Protein AF-A0A135L1J4-F1 (afdb_monomer)

Organism: NCBI:txid1413211

InterPro domains:
  IPR002591 Type I phosphodiesterase/nucleotide pyrophosphatase/phosphate transferase [PF01663] (5-89)
  IPR017850 Alkaline-phosphatase-like, core domain superfamily [G3DSA:3.40.720.10] (1-108)
  IPR017850 Alkaline-phosphatase-like, core domain superfamily [SSF53649] (2-87)

Mean predicted aligned error: 4.86 Å

Foldseek 3Di:
DDDDDDDDDPPDAPVNVVVCVVVVNCVPVVVCVVVHPDDNPDDAAPPPAPLQRVLCVVQVDGCVFQQRRHQWDADVVVRGIAHCPPDPVVCVVVDVVRNPCSNPPCSPPPRTDPDGDHPDDD

Nearest PDB structures (foldseek):
  5m7m-assembly1_A  TM=7.659E-01  e=2.575E-01  Homo sapiens
  7g6l-assembly1_A  TM=7.698E-01  e=3.140E-01  Rattus norvegicus
  5lqq-assembly1_A  TM=7.763E-01  e=3.829E-01  Rattus norvegicus
  5inh-assembly1_A  TM=7.604E-01  e=4.370E-01  Mus musculus
  7g3h-assembly1_A  TM=7.535E-01  e=4.669E-01  Rattus norvegicus

Solvent-accessible surface area (backbone atoms only — not comparable to full-atom values): 7612 Å² total; per-residue (Å²): 136,85,90,83,85,88,85,87,68,84,90,68,49,62,69,62,54,54,51,38,44,75,69,66,75,40,64,69,61,44,50,50,50,75,76,56,83,77,72,78,89,68,80,79,54,77,56,89,31,69,52,18,36,52,49,22,71,76,66,71,44,54,36,93,53,31,56,35,72,36,46,62,46,76,39,78,90,80,70,40,77,47,36,53,68,58,56,73,70,55,28,63,74,68,31,59,72,54,20,50,41,35,53,78,43,37,36,71,73,67,49,34,46,89,77,48,86,63,87,81,78,126

Radius of gyration: 17.84 Å; Cα contacts (8 Å, |Δi|>4): 121; chains: 1; bounding box: 41×40×43 Å

Sequence (122 aa):
MKKIIMILIDALMPEALENAIKTQKIPALKFLMEHGTYISECVTAFPTMTASVDSTLMTGVYPDQHKVPGLIWYHPEEKRIVNYVNGARTVLKYGLIKTAKDVLVHLNESHLNKKPRQFMKN

pLDDT: mean 92.02, std 9.76, range [37.94, 97.62]

Secondary structure (DSSP, 8-state):
---------TT--HHHHHHHHHTT--HHHHHHHHSS---TTPPPPSS--HHHHHHHHHHSS-HHHH----SEEEETTTTEEEESS--HHHHHHH-HHHHHHIIIIIIIIIIS-SS---S---

Structure (mmCIF, N/CA/C/O backbone):
data_AF-A0A135L1J4-F1
#
_entry.id   AF-A0A135L1J4-F1
#
loop_
_atom_site.group_PDB
_atom_site.id
_atom_site.type_symbol
_atom_site.label_atom_id
_atom_site.label_alt_id
_atom_site.label_comp_id
_atom_site.label_asym_id
_atom_site.label_entity_id
_atom_site.label_seq_id
_atom_site.pdbx_PDB_ins_code
_atom_site.Cartn_x
_atom_site.Cartn_y
_atom_site.Cartn_z
_atom_site.occupancy
_atom_site.B_iso_or_equiv
_atom_site.auth_seq_id
_atom_site.auth_comp_id
_atom_site.auth_asym_id
_atom_site.auth_atom_id
_atom_site.pdbx_PDB_model_num
ATOM 1 N N . MET A 1 1 ? -29.293 -6.516 -2.521 1.00 85.88 1 MET A N 1
ATOM 2 C CA . MET A 1 1 ? -27.842 -6.396 -2.244 1.00 85.88 1 MET A CA 1
ATOM 3 C C . MET A 1 1 ? -27.602 -5.131 -1.431 1.00 85.88 1 MET A C 1
ATOM 5 O O . MET A 1 1 ? -28.241 -4.128 -1.729 1.00 85.88 1 MET A O 1
ATOM 9 N N . LYS A 1 2 ? -26.753 -5.168 -0.397 1.00 94.69 2 LYS A N 1
ATOM 10 C CA . LYS A 1 2 ? -26.375 -3.964 0.367 1.00 94.69 2 LYS A CA 1
ATOM 11 C C . LYS A 1 2 ? -25.227 -3.247 -0.354 1.00 94.69 2 LYS A C 1
ATOM 13 O O . LYS A 1 2 ? -24.382 -3.910 -0.947 1.00 94.69 2 LYS A O 1
ATOM 18 N N . LYS A 1 3 ? -25.212 -1.914 -0.323 1.00 95.75 3 LYS A N 1
ATOM 19 C CA . LYS A 1 3 ? -24.090 -1.114 -0.840 1.00 95.75 3 LYS A CA 1
ATOM 20 C C . LYS A 1 3 ? -22.944 -1.151 0.174 1.00 95.75 3 LYS A C 1
ATOM 22 O O . LYS A 1 3 ? -23.209 -1.100 1.372 1.00 95.75 3 LYS A O 1
ATOM 27 N N . ILE A 1 4 ? -21.706 -1.232 -0.306 1.00 95.06 4 ILE A N 1
ATOM 28 C CA . ILE A 1 4 ? -20.492 -1.236 0.521 1.00 95.06 4 ILE A CA 1
ATOM 29 C C . ILE A 1 4 ? -19.671 0.000 0.159 1.00 95.06 4 ILE A C 1
ATOM 31 O O . ILE A 1 4 ? -19.534 0.322 -1.020 1.00 95.06 4 ILE A O 1
ATOM 35 N N . ILE A 1 5 ? -19.146 0.687 1.173 1.00 94.38 5 ILE A N 1
ATOM 36 C CA . ILE A 1 5 ? -18.223 1.813 1.022 1.00 94.38 5 ILE A CA 1
ATOM 37 C C . ILE A 1 5 ? -16.937 1.432 1.754 1.00 94.38 5 ILE A C 1
ATOM 39 O O . ILE A 1 5 ? -16.987 1.092 2.934 1.00 94.38 5 ILE A O 1
ATOM 43 N N . MET A 1 6 ? -15.806 1.489 1.054 1.00 93.06 6 MET A N 1
ATOM 44 C CA . MET A 1 6 ? -14.474 1.333 1.636 1.00 93.06 6 MET A CA 1
ATOM 45 C C . MET A 1 6 ? -13.808 2.706 1.691 1.00 93.06 6 MET A C 1
ATOM 47 O O . MET A 1 6 ? -13.740 3.396 0.675 1.00 93.06 6 MET A O 1
ATOM 51 N N . ILE A 1 7 ? -13.339 3.100 2.874 1.00 93.56 7 ILE A N 1
ATOM 52 C CA . ILE A 1 7 ? -12.607 4.350 3.087 1.00 93.56 7 ILE A CA 1
ATOM 53 C C . ILE A 1 7 ? -11.189 3.976 3.504 1.00 93.56 7 ILE A C 1
ATOM 55 O O . ILE A 1 7 ? -10.999 3.363 4.551 1.00 93.56 7 ILE A O 1
ATOM 59 N N . LEU A 1 8 ? -10.212 4.352 2.683 1.00 92.06 8 LEU A N 1
ATOM 60 C CA . LEU A 1 8 ? -8.794 4.230 2.997 1.00 92.06 8 LEU A CA 1
ATOM 61 C C . LEU A 1 8 ? -8.266 5.607 3.408 1.00 92.06 8 LEU A C 1
ATOM 63 O O . LEU A 1 8 ? -8.407 6.569 2.655 1.00 92.06 8 LEU A O 1
ATOM 67 N N . ILE A 1 9 ? -7.685 5.701 4.604 1.00 93.44 9 ILE A N 1
ATOM 68 C CA . ILE A 1 9 ? -7.070 6.931 5.114 1.00 93.44 9 ILE A CA 1
ATOM 69 C C . ILE A 1 9 ? -5.559 6.711 5.124 1.00 93.44 9 ILE A C 1
ATOM 71 O O . ILE A 1 9 ? -5.056 5.910 5.910 1.00 93.44 9 ILE A O 1
ATOM 75 N N . ASP A 1 10 ? -4.857 7.396 4.223 1.00 92.56 10 ASP A N 1
ATOM 76 C CA . ASP A 1 10 ? -3.414 7.225 4.052 1.00 92.56 10 ASP A CA 1
ATOM 77 C C . ASP A 1 10 ? -2.647 7.632 5.320 1.00 92.56 10 ASP A C 1
ATOM 79 O O . ASP A 1 10 ? -2.967 8.633 5.966 1.00 92.56 10 ASP A O 1
ATOM 83 N N . ALA A 1 11 ? -1.644 6.827 5.672 1.00 91.25 11 ALA A N 1
ATOM 84 C CA . ALA A 1 11 ? -0.771 6.998 6.834 1.00 91.25 11 ALA A CA 1
ATOM 85 C C . ALA A 1 11 ? -1.480 7.200 8.198 1.00 91.25 11 ALA A C 1
ATOM 87 O O . ALA A 1 11 ? -0.890 7.769 9.122 1.00 91.25 11 ALA A O 1
ATOM 88 N N . LEU A 1 12 ? -2.727 6.736 8.363 1.00 93.56 12 LEU A N 1
ATOM 89 C CA . LEU A 1 12 ? -3.438 6.842 9.640 1.00 93.56 12 LEU A CA 1
ATOM 90 C C . LEU A 1 12 ? -2.965 5.777 10.637 1.00 93.56 12 LEU A C 1
ATOM 92 O O . LEU A 1 12 ? -3.352 4.614 10.557 1.00 93.56 12 LEU A O 1
ATOM 96 N N . MET A 1 13 ? -2.174 6.207 11.616 1.00 94.75 13 MET A N 1
ATOM 97 C CA . MET A 1 13 ? -1.742 5.368 12.734 1.00 94.75 13 MET A CA 1
ATOM 98 C C . MET A 1 13 ? -2.826 5.266 13.827 1.00 94.75 13 MET A C 1
ATOM 100 O O . MET A 1 13 ? -3.494 6.276 14.099 1.00 94.75 13 MET A O 1
ATOM 104 N N . PRO A 1 14 ? -2.981 4.104 14.496 1.00 95.62 14 PRO A N 1
ATOM 105 C CA . PRO A 1 14 ? -3.931 3.917 15.599 1.00 95.62 14 PRO A CA 1
ATOM 106 C C . PRO A 1 14 ? -3.838 5.000 16.682 1.00 95.62 14 PRO A C 1
ATOM 108 O O . PRO A 1 14 ? -4.848 5.575 17.088 1.00 95.62 14 PRO A O 1
ATOM 111 N N . GLU A 1 15 ? -2.625 5.382 17.084 1.00 96.00 15 GLU A N 1
ATOM 112 C CA . GLU A 1 15 ? -2.400 6.370 18.143 1.00 96.00 15 GLU A CA 1
ATOM 113 C C . GLU A 1 15 ? -2.909 7.762 17.743 1.00 96.00 15 GLU A C 1
ATOM 115 O O . GLU A 1 15 ? -3.446 8.506 18.569 1.00 96.00 15 GLU A O 1
ATOM 120 N N . ALA A 1 16 ? -2.765 8.128 16.466 1.00 95.38 16 ALA A N 1
A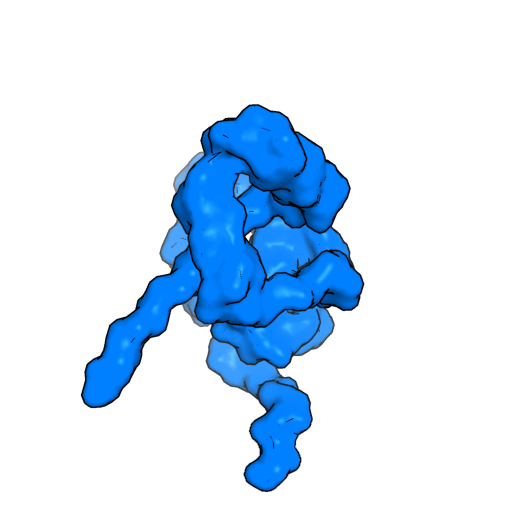TOM 121 C CA . ALA A 1 16 ? -3.264 9.396 15.945 1.00 95.38 16 ALA A CA 1
ATOM 122 C C . ALA A 1 16 ? -4.801 9.426 15.944 1.00 95.38 16 ALA A C 1
ATOM 124 O O . ALA A 1 16 ? -5.399 10.422 16.367 1.00 95.38 16 ALA A O 1
ATOM 125 N N . LEU A 1 17 ? -5.431 8.323 15.525 1.00 95.81 17 LEU A N 1
ATOM 126 C CA . LEU A 1 17 ? -6.884 8.156 15.545 1.00 95.81 17 LEU A CA 1
ATOM 127 C C . LEU A 1 17 ? -7.431 8.262 16.975 1.00 95.81 17 LEU A C 1
ATOM 129 O O . LEU A 1 17 ? -8.316 9.076 17.248 1.00 95.81 17 LEU A O 1
ATOM 133 N N . GLU A 1 18 ? -6.871 7.498 17.909 1.00 95.62 18 GLU A N 1
ATOM 134 C CA . GLU A 1 18 ? -7.339 7.444 19.296 1.00 95.62 18 GLU A CA 1
ATOM 135 C C . GLU A 1 18 ? -7.185 8.785 20.021 1.00 95.62 18 GLU A C 1
ATOM 137 O O . GLU A 1 18 ? -8.092 9.222 20.737 1.00 95.62 18 GLU A O 1
ATOM 142 N N . ASN A 1 19 ? -6.077 9.495 19.797 1.00 96.50 19 ASN A N 1
ATOM 143 C CA . ASN A 1 19 ? -5.879 10.835 20.350 1.00 96.50 19 ASN A CA 1
ATOM 144 C C . ASN A 1 19 ? -6.884 11.853 19.780 1.00 96.50 19 ASN A C 1
ATOM 146 O O . ASN A 1 19 ? -7.408 12.703 20.512 1.00 96.50 19 ASN A O 1
ATOM 150 N N . ALA A 1 20 ? -7.203 11.763 18.488 1.00 95.94 20 ALA A N 1
ATOM 151 C CA . ALA A 1 20 ? -8.199 12.628 17.859 1.00 95.94 20 ALA A CA 1
ATOM 152 C C . ALA A 1 20 ? -9.629 12.339 18.363 1.00 95.94 20 ALA A C 1
ATOM 154 O O . ALA A 1 20 ? -10.422 13.273 18.530 1.00 95.94 20 ALA A O 1
ATOM 155 N N . ILE A 1 21 ? -9.947 11.080 18.682 1.00 96.06 21 ILE A N 1
ATOM 156 C CA . ILE A 1 21 ? -11.218 10.697 19.318 1.00 96.06 21 ILE A CA 1
ATOM 157 C C . ILE A 1 21 ? -11.304 11.255 20.744 1.00 96.06 21 ILE A C 1
ATOM 159 O O . ILE A 1 21 ? -12.312 11.878 21.090 1.00 96.06 21 ILE A O 1
ATOM 163 N N . LYS A 1 22 ? -10.246 11.098 21.555 1.00 95.44 22 LYS A N 1
ATOM 164 C CA . LYS A 1 22 ? -10.187 11.622 22.937 1.00 95.44 22 LYS A CA 1
ATOM 165 C C . LYS A 1 22 ? -10.381 13.138 22.991 1.00 95.44 22 LYS A C 1
ATOM 167 O O . LYS A 1 22 ? -11.063 13.641 23.876 1.00 95.44 22 LYS A O 1
ATOM 172 N N . THR A 1 23 ? -9.825 13.858 22.017 1.00 96.12 23 THR A N 1
ATOM 173 C CA . THR A 1 23 ? -9.954 15.323 21.901 1.00 96.12 23 THR A CA 1
ATOM 174 C C . THR A 1 23 ? -11.232 15.783 21.189 1.00 96.12 23 THR A C 1
ATOM 176 O O . THR A 1 23 ? -11.371 16.969 20.906 1.00 96.12 23 THR A O 1
ATOM 179 N N . GLN A 1 24 ? -12.170 14.867 20.911 1.00 91.12 24 GLN A N 1
ATOM 180 C CA . GLN A 1 24 ? -13.478 15.134 20.294 1.00 91.12 24 GLN A CA 1
ATOM 181 C C . GLN A 1 24 ? -13.414 15.832 18.919 1.00 91.12 24 GLN A C 1
ATOM 183 O O . GLN A 1 24 ? -14.359 16.506 18.514 1.00 91.12 24 GLN A O 1
ATOM 188 N N . LYS A 1 25 ? -12.325 15.644 18.160 1.00 93.62 25 LYS A N 1
ATOM 189 C CA . LYS A 1 25 ? -12.115 16.317 16.861 1.00 93.62 25 LYS A CA 1
ATOM 190 C C . LYS A 1 25 ? -12.752 15.600 15.668 1.00 93.62 25 LYS A C 1
ATOM 192 O O . LYS A 1 25 ? -12.937 16.210 14.621 1.00 93.62 25 LYS A O 1
ATOM 197 N N . ILE A 1 26 ? -13.067 14.311 15.808 1.00 95.81 26 ILE A N 1
ATOM 198 C CA . ILE A 1 26 ? -13.521 13.437 14.708 1.00 95.81 26 ILE A CA 1
ATOM 199 C C . ILE A 1 26 ? -14.784 12.638 15.081 1.00 95.81 26 ILE A C 1
ATOM 201 O O . ILE A 1 26 ? -14.752 11.408 15.161 1.00 95.81 26 ILE A O 1
ATOM 205 N N . PRO A 1 27 ? -15.926 13.316 15.307 1.00 96.38 27 PRO A N 1
ATOM 206 C CA . PRO A 1 27 ? -17.149 12.681 15.808 1.00 96.38 27 PRO A CA 1
ATOM 207 C C . PRO A 1 27 ? -17.692 11.570 14.895 1.00 96.38 27 PRO A C 1
ATOM 209 O O . PRO A 1 27 ? -18.221 10.581 15.394 1.00 96.38 27 PRO A O 1
ATOM 212 N N . ALA A 1 28 ? -17.517 11.679 13.574 1.00 96.19 28 ALA A N 1
ATOM 213 C CA . ALA A 1 28 ? -17.969 10.655 12.629 1.00 96.19 28 ALA A CA 1
ATOM 214 C C . ALA A 1 28 ? -17.175 9.341 12.748 1.00 96.19 28 ALA A C 1
ATOM 216 O O . ALA A 1 28 ? -17.765 8.264 12.773 1.00 96.19 28 ALA A O 1
ATOM 217 N N . LEU A 1 29 ? -15.844 9.415 12.868 1.00 95.81 29 LEU A N 1
ATOM 218 C CA . LEU A 1 29 ? -15.008 8.224 13.061 1.00 95.81 29 LEU A CA 1
ATOM 219 C C . LEU A 1 29 ? -15.232 7.608 14.444 1.00 95.81 29 LEU A C 1
ATOM 221 O O . LEU A 1 29 ? -15.309 6.388 14.555 1.00 95.81 29 LEU A O 1
ATOM 225 N N . LYS A 1 30 ? -15.426 8.441 15.477 1.00 96.75 30 LYS A N 1
ATOM 226 C CA . LYS A 1 30 ? -15.832 7.975 16.809 1.00 96.75 30 LYS A CA 1
ATOM 227 C C . LYS A 1 30 ? -17.133 7.166 16.744 1.00 96.75 30 LYS A C 1
ATOM 229 O O . LYS A 1 30 ? -17.176 6.058 17.267 1.00 96.75 30 LYS A O 1
ATOM 234 N N . PHE A 1 31 ? -18.154 7.680 16.055 1.00 97.19 31 PHE A N 1
ATOM 235 C CA . PHE A 1 31 ? -19.428 6.980 15.878 1.00 97.19 31 PHE A CA 1
ATOM 236 C C . PHE A 1 31 ? -19.246 5.597 15.232 1.00 97.19 31 PHE A C 1
ATOM 238 O O . PHE A 1 31 ? -19.812 4.622 15.725 1.00 97.19 31 PHE A O 1
ATOM 245 N N . LEU A 1 32 ? -18.433 5.496 14.172 1.00 96.00 32 LEU A N 1
ATOM 246 C CA . LEU A 1 32 ? -18.141 4.218 13.508 1.00 96.00 32 LEU A CA 1
ATOM 247 C C . LEU A 1 32 ? -17.390 3.241 14.422 1.00 96.00 32 LEU A C 1
ATOM 249 O O . LEU A 1 32 ? -17.666 2.045 14.383 1.00 96.00 32 LEU A O 1
ATOM 253 N N . MET A 1 33 ? -16.472 3.745 15.249 1.00 95.06 33 MET A N 1
ATOM 254 C CA . MET A 1 33 ? -15.717 2.938 16.209 1.00 95.06 33 MET A CA 1
ATOM 255 C C . MET A 1 33 ? -16.623 2.364 17.311 1.00 95.06 33 MET A C 1
ATOM 257 O O . MET A 1 33 ? -16.474 1.204 17.678 1.00 95.06 33 MET A O 1
ATOM 261 N N . GLU A 1 34 ? -17.584 3.153 17.805 1.00 95.94 34 GLU A N 1
ATOM 262 C CA . GLU A 1 34 ? -18.520 2.755 18.872 1.00 95.94 34 GLU A CA 1
ATOM 263 C C . GLU A 1 34 ? -19.637 1.812 18.390 1.00 95.94 34 GLU A C 1
ATOM 265 O O . GLU A 1 34 ? -20.134 1.006 19.173 1.00 95.94 34 GLU A O 1
ATOM 270 N N . HIS A 1 35 ? -20.029 1.889 17.113 1.00 97.62 35 HIS A N 1
ATOM 271 C CA . HIS A 1 35 ? -21.128 1.093 16.535 1.00 97.62 35 HIS A CA 1
ATOM 272 C C . HIS A 1 35 ? -20.648 -0.002 15.572 1.00 97.62 35 HIS A C 1
ATOM 274 O O . HIS A 1 35 ? -21.452 -0.608 14.860 1.00 97.62 35 HIS A O 1
ATOM 280 N N . GLY A 1 36 ? -19.339 -0.233 15.515 1.00 96.25 36 GLY A N 1
ATOM 281 C CA . GLY A 1 36 ? -18.702 -1.164 14.595 1.00 96.25 36 GLY A CA 1
ATOM 282 C C . GLY A 1 36 ? -17.662 -2.034 15.287 1.00 96.25 36 GLY A C 1
ATOM 283 O O . GLY A 1 36 ? -17.776 -2.375 16.461 1.00 96.25 36 GLY A O 1
ATOM 284 N N . THR A 1 37 ? -16.639 -2.421 14.532 1.00 96.81 37 THR A N 1
ATOM 285 C CA . THR A 1 37 ? -15.502 -3.185 15.046 1.00 96.81 37 THR A CA 1
ATOM 286 C C . THR A 1 37 ? -14.225 -2.431 14.732 1.00 96.81 37 THR A C 1
ATOM 288 O O . THR A 1 37 ? -13.977 -2.076 13.581 1.00 96.81 37 THR A O 1
ATOM 291 N N . TYR A 1 38 ? -13.421 -2.201 15.764 1.00 95.88 38 TYR A N 1
ATOM 292 C CA . TYR A 1 38 ? -12.114 -1.569 15.661 1.00 95.88 38 TYR A CA 1
ATOM 293 C C . TYR A 1 38 ? -11.020 -2.584 15.983 1.00 95.88 38 TYR A C 1
ATOM 295 O O . TYR A 1 38 ? -11.116 -3.312 16.969 1.00 95.88 38 TYR A O 1
ATOM 303 N N . ILE A 1 39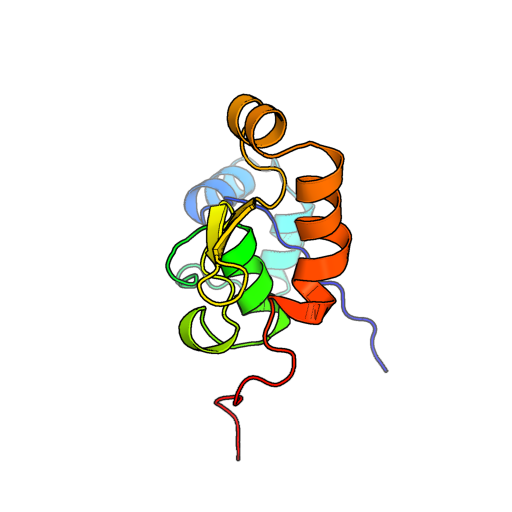 ? -10.000 -2.639 15.128 1.00 96.00 39 ILE A N 1
ATOM 304 C CA . ILE A 1 39 ? -8.861 -3.552 15.240 1.00 96.00 39 ILE A CA 1
ATOM 305 C C . ILE A 1 39 ? -7.596 -2.696 15.133 1.00 96.00 39 ILE A C 1
ATOM 307 O O . ILE A 1 39 ? -7.234 -2.284 14.032 1.00 96.00 39 ILE A O 1
ATOM 311 N N . SER A 1 40 ? -6.946 -2.407 16.264 1.00 95.12 40 SER A N 1
ATOM 312 C CA . SER A 1 40 ? -5.711 -1.605 16.316 1.00 95.12 40 SER A CA 1
ATOM 313 C C . SER A 1 40 ? -4.495 -2.367 15.786 1.00 95.12 40 SER A C 1
ATOM 315 O O . SER A 1 40 ? -3.655 -1.795 15.103 1.00 95.12 40 SER A O 1
ATOM 317 N N . GLU A 1 41 ? -4.446 -3.680 16.023 1.00 94.62 41 GLU A N 1
ATOM 318 C CA . GLU A 1 41 ? -3.318 -4.558 15.679 1.00 94.62 41 GLU A CA 1
ATOM 319 C C . GLU A 1 41 ? -3.359 -5.049 14.217 1.00 94.62 41 GLU A C 1
ATOM 321 O O . GLU A 1 41 ? -2.929 -6.159 13.897 1.00 94.62 41 GLU A O 1
ATOM 326 N N . CYS A 1 42 ? -3.930 -4.252 13.309 1.00 91.88 42 CYS A N 1
ATOM 327 C CA . CYS A 1 42 ? -3.972 -4.591 11.890 1.00 91.88 42 CYS A CA 1
ATOM 328 C C . CYS A 1 42 ? -2.599 -4.354 11.250 1.00 91.88 42 CYS A C 1
ATOM 330 O O . CYS A 1 42 ? -2.087 -3.234 11.237 1.00 91.88 42 CYS A O 1
ATOM 332 N N . VAL A 1 43 ? -2.008 -5.406 10.684 1.00 92.50 43 VAL A N 1
ATOM 333 C CA . VAL A 1 43 ? -0.696 -5.332 10.032 1.00 92.50 43 VAL A CA 1
ATOM 334 C C . VAL A 1 43 ? -0.873 -5.123 8.532 1.00 92.50 43 VAL A C 1
ATOM 336 O O . VAL A 1 43 ? -1.581 -5.872 7.859 1.00 92.50 43 VAL A O 1
ATOM 339 N N . THR A 1 44 ? -0.206 -4.103 7.999 1.00 93.06 44 THR A N 1
ATOM 340 C CA . THR A 1 44 ? -0.212 -3.792 6.565 1.00 93.06 44 THR A CA 1
ATOM 341 C C . THR A 1 44 ? 0.768 -4.672 5.771 1.00 93.06 44 THR A C 1
ATOM 343 O O . THR A 1 44 ? 1.591 -5.397 6.333 1.00 93.06 44 THR A O 1
ATOM 346 N N . ALA A 1 45 ? 0.694 -4.610 4.442 1.00 94.56 45 ALA A N 1
ATOM 347 C CA . ALA A 1 45 ? 1.644 -5.272 3.556 1.00 94.56 45 ALA A CA 1
ATOM 348 C C . ALA A 1 45 ? 3.035 -4.620 3.612 1.00 94.56 45 ALA A C 1
ATOM 350 O O . ALA A 1 45 ? 3.170 -3.408 3.778 1.00 94.56 45 ALA A O 1
ATOM 351 N N . PHE A 1 46 ? 4.077 -5.428 3.394 1.00 93.94 46 PHE A N 1
ATOM 352 C CA . PHE A 1 46 ? 5.436 -4.940 3.176 1.00 93.94 46 PHE A CA 1
ATOM 353 C C . PHE A 1 46 ? 5.811 -5.029 1.682 1.00 93.94 46 PHE A C 1
ATOM 355 O O . PHE A 1 46 ? 5.581 -6.075 1.070 1.00 93.94 46 PHE A O 1
ATOM 362 N N . PRO A 1 47 ? 6.422 -3.985 1.087 1.00 94.19 47 PRO A N 1
ATOM 363 C CA . PRO A 1 47 ? 6.739 -2.690 1.696 1.00 94.19 47 PRO A CA 1
ATOM 364 C C . PRO A 1 47 ? 5.491 -1.815 1.882 1.00 94.19 47 PRO A C 1
ATOM 366 O O . PRO A 1 47 ? 4.558 -1.878 1.082 1.00 94.19 47 PRO A O 1
ATOM 369 N N . THR A 1 48 ? 5.507 -0.951 2.903 1.00 93.81 48 THR A N 1
ATOM 370 C CA . THR A 1 48 ? 4.405 -0.036 3.258 1.00 93.81 48 THR A CA 1
ATOM 371 C C . THR A 1 48 ? 4.345 1.175 2.320 1.00 93.81 48 THR A C 1
ATOM 373 O O . THR A 1 48 ? 4.454 2.326 2.740 1.00 93.81 48 THR A O 1
ATOM 376 N N . MET A 1 49 ? 4.253 0.911 1.019 1.00 93.88 49 MET A N 1
ATOM 377 C CA . MET A 1 49 ? 4.147 1.917 -0.035 1.00 93.88 49 MET A CA 1
ATOM 378 C C . MET A 1 49 ? 2.744 1.899 -0.633 1.00 93.88 49 MET A C 1
ATOM 380 O O . MET A 1 49 ? 2.224 0.820 -0.906 1.00 93.88 49 MET A O 1
ATOM 384 N N . THR A 1 50 ? 2.186 3.077 -0.928 1.00 93.44 50 THR A N 1
ATOM 385 C CA . THR A 1 50 ? 0.812 3.267 -1.432 1.00 93.44 50 THR A CA 1
ATOM 386 C C . THR A 1 50 ? 0.437 2.277 -2.536 1.00 93.44 50 THR A C 1
ATOM 388 O O . THR A 1 50 ? -0.462 1.472 -2.348 1.00 93.44 50 THR A O 1
ATOM 391 N N . ALA A 1 51 ? 1.199 2.210 -3.636 1.00 95.06 51 ALA A N 1
ATOM 392 C CA . ALA A 1 51 ? 0.877 1.297 -4.739 1.00 95.06 51 ALA A CA 1
ATOM 393 C C . ALA A 1 51 ? 0.867 -0.193 -4.338 1.00 95.06 51 ALA A C 1
ATOM 395 O O . ALA A 1 51 ? 0.082 -0.968 -4.882 1.00 95.06 51 ALA A O 1
ATOM 396 N N . SER A 1 52 ? 1.721 -0.599 -3.396 1.00 95.75 52 SER A N 1
ATOM 397 C CA . SER A 1 52 ? 1.798 -1.980 -2.908 1.00 95.75 52 SER A CA 1
ATOM 398 C C . SER A 1 52 ? 0.631 -2.306 -1.980 1.00 95.75 52 SER A C 1
ATOM 400 O O . SER A 1 52 ? -0.015 -3.341 -2.140 1.00 95.75 52 SER A O 1
ATOM 402 N N . VAL A 1 53 ? 0.338 -1.403 -1.041 1.00 95.50 53 VAL A N 1
ATOM 403 C CA . VAL A 1 53 ? -0.752 -1.542 -0.068 1.00 95.50 53 VAL A CA 1
ATOM 404 C C . VAL A 1 53 ? -2.107 -1.496 -0.770 1.00 95.50 53 VAL A C 1
ATOM 406 O O . VAL A 1 53 ? -2.921 -2.389 -0.553 1.00 95.50 53 VAL A O 1
ATOM 409 N N . ASP A 1 54 ? -2.323 -0.542 -1.674 1.00 94.19 54 ASP A N 1
ATOM 410 C CA . ASP A 1 54 ? -3.563 -0.423 -2.448 1.00 94.19 54 ASP A CA 1
ATOM 411 C C . ASP A 1 54 ? -3.806 -1.684 -3.281 1.00 94.19 54 ASP A C 1
ATOM 413 O O . ASP A 1 54 ? -4.899 -2.251 -3.275 1.00 94.19 54 ASP A O 1
ATOM 417 N N . SER A 1 5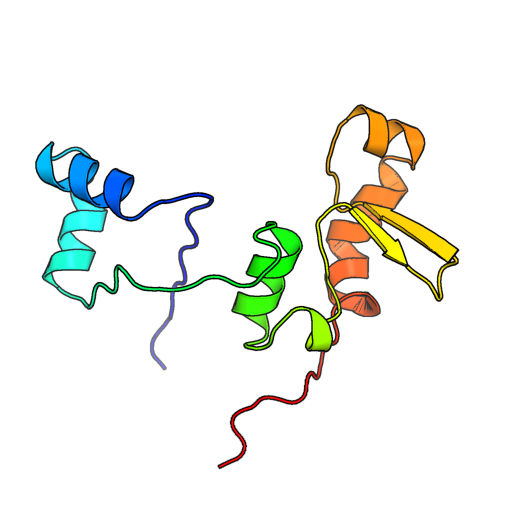5 ? -2.761 -2.184 -3.948 1.00 94.81 55 SER A N 1
ATOM 418 C CA . SER A 1 55 ? -2.843 -3.433 -4.710 1.00 94.81 55 SER A CA 1
ATOM 419 C C . SER A 1 55 ? -3.153 -4.631 -3.809 1.00 94.81 55 SER A C 1
ATOM 421 O O . SER A 1 55 ? -3.955 -5.485 -4.191 1.00 94.81 55 SER A O 1
ATOM 423 N N . THR A 1 56 ? -2.575 -4.688 -2.605 1.00 94.81 56 THR A N 1
ATOM 424 C CA . THR A 1 56 ? -2.882 -5.734 -1.615 1.00 94.81 56 THR A CA 1
ATOM 425 C C . THR A 1 56 ? -4.347 -5.658 -1.186 1.00 94.81 56 THR A C 1
ATOM 427 O O . THR A 1 56 ? -5.044 -6.670 -1.227 1.00 94.81 56 THR A O 1
ATOM 430 N N . LEU A 1 57 ? -4.850 -4.467 -0.849 1.00 93.25 57 LEU A N 1
ATOM 431 C CA . LEU A 1 57 ?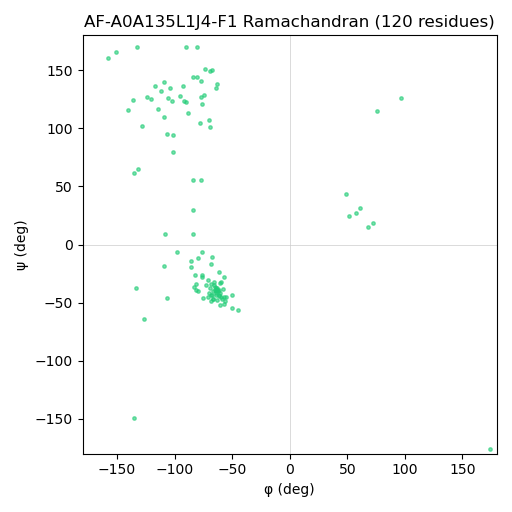 -6.241 -4.258 -0.435 1.00 93.25 57 LEU A CA 1
ATOM 432 C C . LEU A 1 57 ? -7.236 -4.649 -1.533 1.00 93.25 57 LEU A C 1
ATOM 434 O O . LEU A 1 57 ? -8.248 -5.286 -1.250 1.00 93.25 57 LEU A O 1
ATOM 438 N N . MET A 1 58 ? -6.937 -4.309 -2.788 1.00 91.19 58 MET A N 1
ATOM 439 C CA . MET A 1 58 ? -7.829 -4.587 -3.916 1.00 91.19 58 MET A CA 1
ATOM 440 C C . MET A 1 58 ? -7.815 -6.049 -4.370 1.00 91.19 58 MET A C 1
ATOM 442 O O . MET A 1 58 ? -8.796 -6.514 -4.951 1.00 91.19 58 MET A O 1
ATOM 446 N N . THR A 1 59 ? -6.718 -6.775 -4.142 1.00 92.31 59 THR A N 1
ATOM 447 C CA . THR A 1 59 ? -6.552 -8.151 -4.647 1.00 92.31 59 THR A CA 1
ATOM 448 C C . THR A 1 59 ? -6.609 -9.229 -3.566 1.00 92.31 59 THR A C 1
ATOM 450 O O . THR A 1 59 ? -6.840 -10.397 -3.890 1.00 92.31 59 THR A O 1
ATOM 453 N N . GLY A 1 60 ? -6.418 -8.862 -2.298 1.00 93.38 60 GLY A N 1
ATOM 454 C CA . GLY A 1 60 ? -6.381 -9.784 -1.161 1.00 93.38 60 GLY A CA 1
ATOM 455 C C . GLY A 1 60 ? -5.122 -10.655 -1.094 1.00 93.38 60 GLY A C 1
ATOM 456 O O . GLY A 1 60 ? -5.138 -11.696 -0.441 1.00 93.38 60 GLY A O 1
ATOM 457 N N . VAL A 1 61 ? -4.045 -10.277 -1.785 1.00 94.44 61 VAL A N 1
ATOM 458 C CA . VAL A 1 61 ? -2.752 -10.982 -1.774 1.00 94.44 61 VAL A CA 1
ATOM 459 C C . VAL A 1 61 ? -1.602 -9.993 -1.579 1.00 94.44 61 VAL A C 1
ATOM 461 O O . VAL A 1 61 ? -1.816 -8.795 -1.671 1.00 94.44 61 VAL A O 1
ATOM 464 N N . TYR A 1 62 ? -0.384 -10.476 -1.336 1.00 95.50 62 TYR A N 1
ATOM 465 C CA . TYR A 1 62 ? 0.807 -9.642 -1.127 1.00 95.50 62 TYR A CA 1
ATOM 466 C C . TYR A 1 62 ? 1.575 -9.334 -2.434 1.00 95.50 62 TYR A C 1
ATOM 468 O O . TYR A 1 62 ? 1.278 -9.929 -3.483 1.00 95.50 62 TYR A O 1
ATOM 476 N N . PRO A 1 63 ? 2.572 -8.418 -2.406 1.00 95.69 63 PRO A N 1
ATOM 477 C CA . PRO A 1 63 ? 3.312 -7.993 -3.601 1.00 95.69 63 PRO A CA 1
ATOM 478 C C . PRO A 1 63 ? 4.012 -9.098 -4.386 1.00 95.69 63 PRO A C 1
ATOM 480 O O . PRO A 1 63 ? 4.146 -8.991 -5.609 1.00 95.69 63 PRO A O 1
ATOM 483 N N . ASP A 1 64 ? 4.398 -10.189 -3.730 1.00 94.31 64 ASP A N 1
ATOM 484 C CA . ASP A 1 64 ? 4.946 -11.378 -4.384 1.00 94.31 64 ASP A CA 1
ATOM 485 C C . ASP A 1 64 ? 3.941 -12.029 -5.352 1.00 94.31 64 ASP A C 1
ATOM 487 O O . ASP A 1 64 ? 4.353 -12.679 -6.316 1.00 94.31 64 ASP A O 1
ATOM 491 N N . GLN A 1 65 ? 2.639 -11.802 -5.164 1.00 95.06 65 GLN A N 1
ATOM 492 C CA . GLN A 1 65 ? 1.570 -12.360 -5.992 1.00 95.06 65 GLN A CA 1
ATOM 493 C C . GLN A 1 65 ? 0.921 -11.341 -6.926 1.00 95.06 65 GLN A C 1
ATOM 495 O O . GLN A 1 65 ? 0.739 -11.659 -8.107 1.00 95.06 65 GLN A O 1
ATOM 500 N N . HIS A 1 66 ? 0.588 -10.139 -6.437 1.00 95.56 66 HIS A N 1
ATOM 501 C CA . HIS A 1 66 ? -0.020 -9.096 -7.277 1.00 95.56 66 HIS A CA 1
ATOM 502 C C . HIS A 1 66 ? 0.996 -8.334 -8.141 1.00 95.56 66 HIS A C 1
ATOM 504 O O . HIS A 1 66 ? 0.587 -7.630 -9.059 1.00 95.56 66 HIS A O 1
ATOM 510 N N . LYS A 1 67 ? 2.303 -8.509 -7.890 1.00 95.69 67 LYS A N 1
ATOM 511 C CA . LYS A 1 67 ? 3.434 -8.032 -8.715 1.00 95.69 67 LYS A CA 1
ATOM 512 C C . LYS A 1 67 ? 3.649 -6.517 -8.778 1.00 95.69 67 LYS A C 1
ATOM 514 O O . LYS A 1 67 ? 4.444 -6.054 -9.587 1.00 95.69 67 LYS A O 1
ATOM 519 N N . VAL A 1 68 ? 3.032 -5.753 -7.877 1.00 96.81 68 VAL A N 1
ATOM 520 C CA . VAL A 1 68 ? 3.248 -4.300 -7.747 1.00 96.81 68 VAL A CA 1
ATOM 521 C C . VAL A 1 68 ? 4.075 -4.033 -6.484 1.00 96.81 68 VAL A C 1
ATOM 523 O O . VAL A 1 68 ? 3.512 -3.991 -5.396 1.00 96.81 68 VAL A O 1
ATOM 526 N N . PRO A 1 69 ? 5.410 -3.897 -6.579 1.00 95.75 69 PRO A N 1
ATOM 527 C CA . PRO A 1 69 ? 6.276 -3.849 -5.400 1.00 95.75 69 PRO A CA 1
ATOM 528 C C . PRO A 1 69 ? 6.428 -2.449 -4.793 1.00 95.75 69 PRO A C 1
ATOM 530 O O . PRO A 1 69 ? 6.922 -2.334 -3.675 1.00 95.75 69 PRO A O 1
ATOM 533 N N . GLY A 1 70 ? 6.031 -1.384 -5.498 1.00 95.75 70 GLY A N 1
ATOM 534 C CA . GLY A 1 70 ? 6.119 -0.017 -4.986 1.00 95.75 70 GLY A CA 1
ATOM 535 C C . GLY A 1 70 ? 5.742 1.050 -6.010 1.00 95.75 70 GLY A C 1
ATOM 536 O O . GLY A 1 70 ? 5.348 0.749 -7.133 1.00 95.75 70 GLY A O 1
ATOM 537 N N . LEU A 1 71 ? 5.894 2.319 -5.618 1.00 95.25 71 LEU A N 1
ATOM 538 C CA . LEU A 1 71 ? 5.606 3.483 -6.472 1.00 95.25 71 LEU A CA 1
ATOM 539 C C . LEU A 1 71 ? 6.613 3.671 -7.613 1.00 95.25 71 LEU A C 1
ATOM 541 O O . LEU A 1 71 ? 6.276 4.214 -8.664 1.00 95.25 71 LEU A O 1
ATOM 545 N N . ILE A 1 72 ? 7.860 3.260 -7.385 1.00 95.31 72 ILE A N 1
ATOM 546 C CA . ILE A 1 72 ? 8.947 3.311 -8.360 1.00 95.31 72 ILE A CA 1
ATOM 547 C C . ILE A 1 72 ? 9.680 1.983 -8.282 1.00 95.31 72 ILE A C 1
ATOM 549 O O . ILE A 1 72 ? 10.143 1.602 -7.208 1.00 95.31 72 ILE A O 1
ATOM 553 N N . TRP A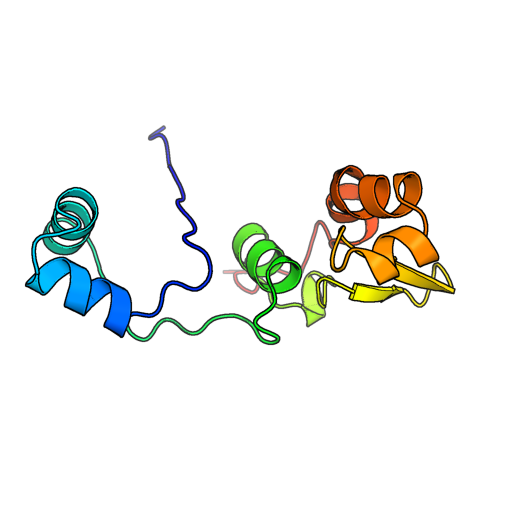 1 73 ? 9.796 1.286 -9.403 1.00 95.75 73 TRP A N 1
ATOM 554 C CA . TRP A 1 73 ? 10.431 -0.028 -9.450 1.00 95.75 73 TRP A CA 1
ATOM 555 C C . TRP A 1 73 ? 10.920 -0.343 -10.864 1.00 95.75 73 TRP A C 1
ATOM 557 O O . TRP A 1 73 ? 10.506 0.288 -11.835 1.00 95.75 73 TRP A O 1
ATOM 567 N N . TYR A 1 74 ? 11.845 -1.291 -10.987 1.00 95.81 74 TYR A N 1
ATOM 568 C CA . TYR A 1 74 ? 12.336 -1.748 -12.285 1.00 95.81 74 TYR A CA 1
ATOM 569 C C . TYR A 1 74 ? 11.486 -2.912 -12.788 1.00 95.81 74 TYR A C 1
ATOM 571 O O . TYR A 1 74 ? 11.406 -3.938 -12.118 1.00 95.81 74 TYR A O 1
ATOM 579 N N . HIS A 1 75 ? 10.894 -2.764 -13.971 1.00 96.12 75 HIS A N 1
ATOM 580 C CA . HIS A 1 75 ? 10.140 -3.816 -14.640 1.00 96.12 75 HIS A CA 1
ATOM 581 C C . HIS A 1 75 ? 11.087 -4.659 -15.507 1.00 96.12 75 HIS A C 1
ATOM 583 O O . HIS A 1 75 ? 11.595 -4.145 -16.509 1.00 96.12 75 HIS A O 1
ATOM 589 N N . PRO A 1 76 ? 11.321 -5.947 -15.181 1.00 93.88 76 PRO A N 1
ATOM 590 C CA . PRO A 1 76 ? 12.312 -6.758 -15.890 1.00 93.88 76 PRO A CA 1
ATOM 591 C C . PRO A 1 76 ? 11.972 -6.993 -17.364 1.00 93.88 76 PRO A C 1
ATOM 593 O O . PRO A 1 76 ? 12.851 -6.888 -18.215 1.00 93.88 76 PRO A O 1
ATOM 596 N N . GLU A 1 77 ? 10.700 -7.259 -17.676 1.00 93.50 77 GLU A N 1
ATOM 597 C CA . GLU A 1 77 ? 10.257 -7.538 -19.052 1.00 93.50 77 GLU A CA 1
ATOM 598 C C . GLU A 1 77 ? 10.284 -6.285 -19.942 1.00 93.50 77 GLU A C 1
ATOM 600 O O . GLU A 1 77 ? 10.834 -6.320 -21.039 1.00 93.50 77 GLU A O 1
ATOM 605 N N . GLU A 1 78 ? 9.788 -5.144 -19.446 1.00 94.50 78 GLU A N 1
ATOM 606 C CA . GLU A 1 78 ? 9.848 -3.858 -20.156 1.00 94.50 78 GLU A CA 1
ATOM 607 C C . GLU A 1 78 ? 11.240 -3.191 -20.125 1.00 94.50 78 GLU A C 1
ATOM 609 O O . GLU A 1 78 ? 11.446 -2.156 -20.762 1.00 94.50 78 GLU A O 1
ATOM 614 N N . LYS A 1 79 ? 12.190 -3.755 -19.366 1.00 96.06 79 LYS A N 1
ATOM 615 C CA . LYS A 1 79 ? 13.568 -3.268 -19.179 1.00 96.06 79 LYS A CA 1
ATOM 616 C C . LYS A 1 79 ? 13.660 -1.779 -18.839 1.00 96.06 79 LYS A C 1
ATOM 618 O O . LYS A 1 79 ? 14.488 -1.041 -19.380 1.00 96.06 79 LYS A O 1
ATOM 623 N N . ARG A 1 80 ? 12.796 -1.308 -17.940 1.00 95.38 80 ARG A N 1
ATOM 624 C CA . ARG A 1 80 ? 12.735 0.111 -17.566 1.00 95.38 80 ARG A CA 1
ATOM 625 C C . ARG A 1 80 ? 12.257 0.328 -16.143 1.00 95.38 80 ARG A C 1
ATOM 627 O O . ARG A 1 80 ? 11.638 -0.539 -15.539 1.00 95.38 80 ARG A O 1
ATOM 634 N N . ILE A 1 81 ? 12.462 1.547 -15.655 1.00 95.56 81 ILE A N 1
ATOM 635 C CA . ILE A 1 81 ? 11.792 2.026 -14.450 1.00 95.56 81 ILE A CA 1
ATOM 636 C C . ILE A 1 81 ? 10.324 2.340 -14.771 1.00 95.56 81 ILE A C 1
ATOM 638 O O . ILE A 1 81 ? 10.017 3.062 -15.729 1.00 95.56 81 ILE A O 1
ATOM 642 N N . V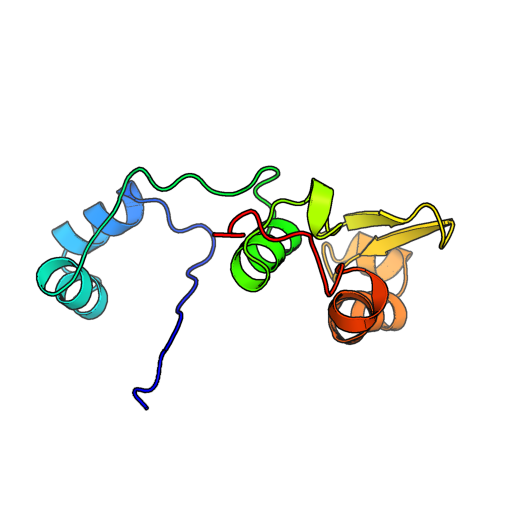AL A 1 82 ? 9.430 1.777 -13.966 1.00 96.88 82 VAL A N 1
ATOM 643 C CA . VAL A 1 82 ? 8.024 2.162 -13.841 1.00 96.88 82 VAL A CA 1
ATOM 644 C C . VAL A 1 82 ? 7.929 3.170 -12.706 1.00 96.88 82 VAL A C 1
ATOM 646 O O . VAL A 1 82 ? 8.577 3.012 -11.669 1.00 96.88 82 VAL A O 1
ATOM 649 N N . ASN A 1 83 ? 7.163 4.236 -12.918 1.00 96.50 83 ASN A N 1
ATOM 650 C CA . ASN A 1 83 ? 6.944 5.257 -11.904 1.00 96.50 83 ASN A CA 1
ATOM 651 C C . ASN A 1 83 ? 5.484 5.715 -11.954 1.00 96.50 83 ASN A C 1
ATOM 653 O O . ASN A 1 83 ? 5.056 6.333 -12.929 1.00 96.50 83 ASN A O 1
ATOM 657 N N . TYR A 1 84 ? 4.753 5.455 -10.872 1.00 96.12 84 TYR A N 1
ATOM 658 C CA . TYR A 1 84 ? 3.359 5.858 -10.701 1.00 96.12 84 TYR A CA 1
ATOM 659 C C . TYR A 1 84 ? 3.248 7.305 -10.195 1.00 96.12 84 TYR A C 1
ATOM 661 O O . TYR A 1 84 ? 2.649 7.579 -9.161 1.00 96.12 84 TYR A O 1
ATOM 669 N N . VAL A 1 85 ? 3.865 8.238 -10.926 1.00 92.81 85 VAL A N 1
ATOM 670 C CA . VAL A 1 85 ? 3.851 9.692 -10.659 1.00 92.81 85 VAL A CA 1
ATOM 671 C C . VAL A 1 85 ? 4.454 10.084 -9.292 1.00 92.81 85 VAL A C 1
ATOM 673 O O . VAL A 1 85 ? 4.107 11.093 -8.686 1.00 92.81 85 VAL A O 1
ATOM 676 N N . ASN A 1 86 ? 5.431 9.323 -8.804 1.00 92.94 86 ASN A N 1
ATOM 677 C CA . ASN A 1 86 ? 6.160 9.615 -7.577 1.00 92.94 86 ASN A CA 1
ATOM 678 C C . ASN A 1 86 ? 7.439 10.437 -7.834 1.00 92.94 86 ASN A C 1
ATOM 680 O O . ASN A 1 86 ? 8.347 10.014 -8.559 1.00 92.94 86 ASN A O 1
ATOM 684 N N . GLY A 1 87 ? 7.532 11.597 -7.176 1.00 92.44 87 GLY A N 1
ATOM 685 C CA . GLY A 1 87 ? 8.691 12.496 -7.191 1.00 92.44 87 GLY A CA 1
ATOM 686 C C . GLY A 1 87 ? 8.846 13.316 -8.480 1.00 92.44 87 GLY A C 1
ATOM 687 O O . GLY A 1 87 ? 9.177 12.785 -9.537 1.00 92.44 87 GLY A O 1
ATOM 688 N N . ALA A 1 88 ? 8.718 14.645 -8.384 1.00 90.62 88 ALA A N 1
ATOM 689 C CA . ALA A 1 88 ? 8.713 15.556 -9.538 1.00 90.62 88 ALA A CA 1
ATOM 690 C C . ALA A 1 88 ? 9.951 15.430 -10.451 1.00 90.62 88 ALA A C 1
ATOM 692 O O . ALA A 1 88 ? 9.822 15.338 -11.670 1.00 90.62 88 ALA A O 1
ATOM 693 N N . ARG A 1 89 ? 11.161 15.365 -9.875 1.00 91.50 89 ARG A N 1
ATOM 694 C CA . ARG A 1 89 ? 12.411 15.195 -10.647 1.00 91.50 89 ARG A CA 1
ATOM 695 C C . ARG A 1 89 ? 12.433 13.874 -11.414 1.00 91.50 89 ARG A C 1
ATOM 697 O O . ARG A 1 89 ? 12.876 13.824 -12.557 1.00 91.50 89 ARG A O 1
ATOM 704 N N . THR A 1 90 ? 11.949 12.810 -10.786 1.00 88.62 90 THR A N 1
ATOM 705 C CA . THR A 1 90 ? 11.914 11.466 -11.358 1.00 88.62 90 THR A CA 1
ATOM 706 C C . THR A 1 90 ? 10.887 11.374 -12.483 1.00 88.62 90 THR A C 1
ATOM 708 O O . THR A 1 90 ? 11.175 10.819 -13.540 1.00 88.62 90 THR A O 1
ATOM 711 N N . VAL A 1 91 ? 9.721 11.987 -12.285 1.00 92.75 91 VAL A N 1
ATOM 712 C CA . VAL A 1 91 ? 8.667 12.115 -13.295 1.00 92.75 91 VAL A CA 1
ATOM 713 C C . VAL A 1 91 ? 9.149 12.912 -14.508 1.00 92.75 91 VAL A C 1
ATOM 715 O O . VAL A 1 91 ? 8.957 12.472 -15.639 1.00 92.75 91 VAL A O 1
ATOM 718 N N . LEU A 1 92 ? 9.842 14.036 -14.300 1.00 92.44 92 LEU A N 1
ATOM 719 C CA . LEU A 1 92 ? 10.451 14.801 -15.393 1.00 92.44 92 LEU A CA 1
ATOM 720 C C . LEU A 1 92 ? 11.505 13.973 -16.142 1.00 92.44 92 LEU A C 1
ATOM 722 O O . LEU A 1 92 ? 11.499 13.947 -17.370 1.00 92.44 92 LEU A O 1
ATOM 726 N N . LYS A 1 93 ? 12.364 13.245 -15.415 1.00 92.06 93 LYS A N 1
ATOM 727 C CA . LYS A 1 93 ? 13.412 12.391 -15.996 1.00 92.06 93 LYS A CA 1
ATOM 728 C C . LYS A 1 93 ? 12.852 11.236 -16.837 1.00 92.06 93 LYS A C 1
ATOM 730 O O . LYS A 1 93 ? 13.440 10.904 -17.861 1.00 92.06 93 LYS A O 1
ATOM 735 N N . TYR A 1 94 ? 11.758 10.605 -16.408 1.00 89.75 94 TYR A N 1
ATOM 736 C CA . TYR A 1 94 ? 11.174 9.441 -17.095 1.00 89.75 94 TYR A CA 1
ATOM 737 C C . TYR A 1 94 ? 9.995 9.778 -18.021 1.00 89.75 94 TYR A C 1
ATOM 739 O O . TYR A 1 94 ? 9.542 8.911 -18.771 1.00 89.75 94 TYR A O 1
ATOM 747 N N . GLY A 1 95 ? 9.539 11.031 -18.010 1.00 93.50 95 GLY A N 1
ATOM 748 C CA . GLY A 1 95 ? 8.497 11.567 -18.878 1.00 93.50 95 GLY A CA 1
ATOM 749 C C . GLY A 1 95 ? 7.108 11.574 -18.232 1.00 93.50 95 GLY A C 1
ATOM 750 O O . GLY A 1 95 ? 6.576 10.538 -17.829 1.00 93.50 95 GLY A O 1
ATOM 751 N N . LEU A 1 96 ? 6.473 12.750 -18.219 1.00 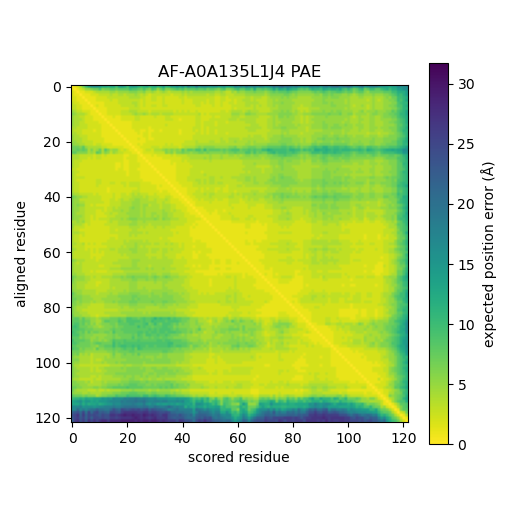93.81 96 LEU A N 1
ATOM 752 C CA . LEU A 1 96 ? 5.133 12.978 -17.657 1.00 93.81 96 LEU A CA 1
ATOM 753 C C . LEU A 1 96 ? 4.061 12.082 -18.290 1.00 93.81 96 LEU A C 1
ATOM 755 O O . LEU A 1 96 ? 3.341 11.384 -17.588 1.00 93.81 96 LEU A O 1
ATOM 759 N N . ILE A 1 97 ? 3.985 12.047 -19.624 1.00 95.50 97 ILE A N 1
ATOM 760 C CA . ILE A 1 97 ? 2.980 11.240 -20.338 1.00 95.50 97 ILE A CA 1
ATOM 761 C C . ILE A 1 97 ? 3.162 9.750 -20.029 1.00 95.50 97 ILE A C 1
ATOM 763 O O . ILE A 1 97 ? 2.188 9.019 -19.870 1.00 95.50 97 ILE A O 1
ATOM 767 N N . LYS A 1 98 ? 4.414 9.293 -19.937 1.00 94.19 98 LYS A N 1
ATOM 768 C CA . LYS A 1 98 ? 4.735 7.888 -19.681 1.00 94.19 98 LYS A CA 1
ATOM 769 C C . LYS A 1 98 ? 4.346 7.476 -18.263 1.00 94.19 98 LYS A C 1
ATOM 771 O O . LYS A 1 98 ? 3.653 6.482 -18.096 1.00 94.19 98 LYS A O 1
ATOM 776 N N . THR A 1 99 ? 4.732 8.268 -17.268 1.00 94.19 99 THR A N 1
ATOM 777 C CA . THR A 1 99 ? 4.385 8.020 -15.857 1.00 94.19 99 THR A CA 1
ATOM 778 C C . THR A 1 99 ? 2.882 8.148 -15.589 1.00 94.19 99 THR A C 1
ATOM 780 O O . THR A 1 99 ? 2.322 7.358 -14.833 1.00 94.19 99 THR A O 1
ATOM 783 N N . ALA A 1 100 ? 2.188 9.059 -16.278 1.00 95.44 100 ALA A N 1
ATOM 784 C CA . ALA A 1 100 ? 0.728 9.137 -16.237 1.00 95.44 100 ALA A CA 1
ATOM 785 C C . ALA A 1 100 ? 0.062 7.878 -16.822 1.00 95.44 100 ALA A C 1
ATOM 787 O O . ALA A 1 100 ? -0.869 7.342 -16.227 1.00 95.44 100 ALA A O 1
ATOM 788 N N . LYS A 1 101 ? 0.555 7.361 -17.958 1.00 96.38 101 LYS A N 1
ATOM 789 C CA . LYS A 1 101 ? 0.076 6.082 -18.514 1.00 96.38 101 LYS A CA 1
ATOM 790 C C . LYS A 1 101 ? 0.355 4.906 -17.579 1.00 96.38 101 LYS A C 1
ATOM 792 O O . LYS A 1 101 ? -0.495 4.026 -17.468 1.00 96.38 101 LYS A O 1
ATOM 797 N N . ASP A 1 102 ? 1.502 4.909 -16.900 1.00 96.31 102 ASP A N 1
ATOM 798 C CA . ASP A 1 102 ? 1.847 3.865 -15.935 1.00 96.31 102 ASP A CA 1
ATOM 799 C C . ASP A 1 102 ? 0.810 3.771 -14.812 1.00 96.31 102 ASP A C 1
ATOM 801 O O . ASP A 1 102 ? 0.342 2.675 -14.530 1.00 96.31 102 ASP A O 1
ATOM 805 N N . VAL A 1 103 ? 0.391 4.892 -14.215 1.00 95.25 103 VAL A N 1
ATOM 806 C CA . VAL A 1 103 ? -0.592 4.862 -13.115 1.00 95.25 103 VAL A CA 1
ATOM 807 C C . VAL A 1 10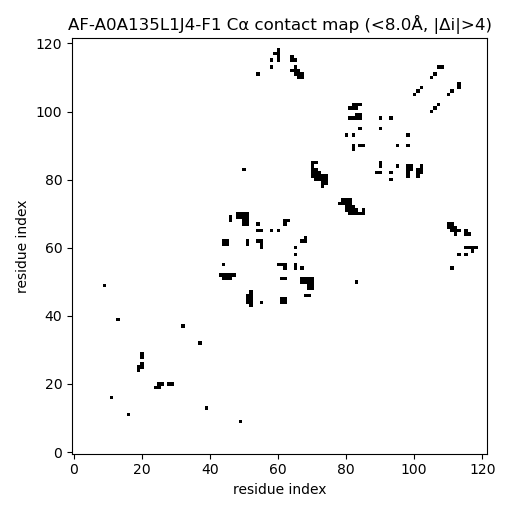3 ? -2.040 4.705 -13.593 1.00 95.25 103 VAL A C 1
ATOM 809 O O . VAL A 1 103 ? -2.808 3.972 -12.976 1.00 95.25 103 VAL A O 1
ATOM 812 N N . LEU A 1 104 ? -2.433 5.364 -14.689 1.00 95.69 104 LEU A N 1
ATOM 813 C CA . LEU A 1 104 ? -3.835 5.390 -15.129 1.00 95.69 104 LEU A CA 1
ATOM 814 C C . LEU A 1 104 ? -4.246 4.145 -15.924 1.00 95.69 104 LEU A C 1
ATOM 816 O O . LEU A 1 104 ? -5.428 3.813 -15.955 1.00 95.69 104 LEU A O 1
ATOM 820 N N . VAL A 1 105 ? -3.295 3.483 -16.591 1.00 95.44 105 VAL A N 1
ATOM 821 C CA . VAL A 1 105 ? -3.581 2.377 -17.517 1.00 95.44 105 VAL A CA 1
ATOM 822 C C . VAL A 1 105 ? -2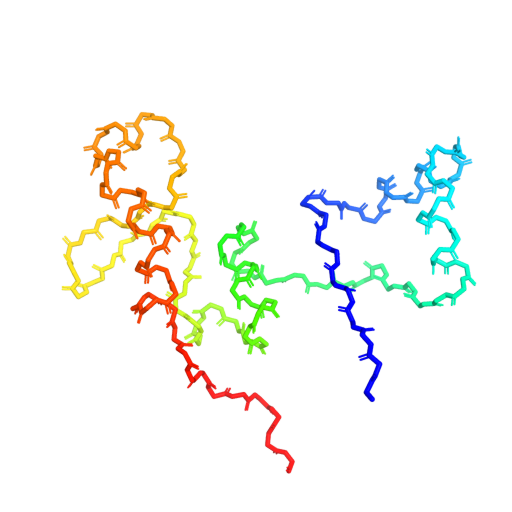.769 1.140 -17.158 1.00 95.44 105 VAL A C 1
ATOM 824 O O . VAL A 1 105 ? -3.347 0.118 -16.792 1.00 95.44 105 VAL A O 1
ATOM 827 N N . HIS A 1 106 ? -1.437 1.214 -17.242 1.00 95.94 106 HIS A N 1
ATOM 828 C CA . HIS A 1 106 ? -0.597 0.014 -17.155 1.00 95.94 106 HIS A CA 1
ATOM 829 C C . HIS A 1 106 ? -0.661 -0.654 -15.781 1.00 95.94 106 HIS A C 1
ATOM 831 O O . HIS A 1 106 ? -0.622 -1.880 -15.721 1.00 95.94 106 HIS A O 1
ATOM 837 N N . LEU A 1 107 ? -0.840 0.119 -14.703 1.00 95.62 107 LEU A N 1
ATOM 838 C CA . LEU A 1 107 ? -1.017 -0.417 -13.358 1.00 95.62 107 LEU A CA 1
ATOM 839 C C . LEU A 1 107 ? -2.099 -1.500 -13.343 1.00 95.62 107 LEU A C 1
ATOM 841 O O . LEU A 1 107 ? -1.825 -2.624 -12.946 1.00 95.62 107 LEU A O 1
ATOM 845 N N . ASN A 1 108 ? -3.297 -1.188 -13.836 1.00 92.56 108 ASN A N 1
ATOM 846 C CA . ASN A 1 108 ? -4.429 -2.113 -13.814 1.00 92.56 108 ASN A CA 1
ATOM 847 C C . ASN A 1 108 ? -4.386 -3.134 -14.954 1.00 92.56 108 ASN A C 1
ATOM 849 O O . ASN A 1 108 ? -4.840 -4.264 -14.783 1.00 92.56 108 ASN A O 1
ATOM 853 N N . GLU A 1 109 ? -3.884 -2.742 -16.126 1.00 91.69 109 GLU A N 1
ATOM 854 C CA . GLU A 1 109 ? -3.963 -3.577 -17.323 1.00 91.69 109 GLU A CA 1
ATOM 855 C C . GLU A 1 109 ? -2.859 -4.632 -17.421 1.00 91.69 109 GLU A C 1
ATOM 857 O O . GLU A 1 109 ? -3.140 -5.742 -17.884 1.00 91.69 109 GLU A O 1
ATOM 862 N N . SER A 1 110 ? -1.638 -4.302 -16.986 1.00 92.31 110 SER A N 1
ATOM 863 C CA . SER A 1 110 ? -0.440 -5.113 -17.239 1.00 92.31 110 SER A CA 1
ATOM 864 C C . SER A 1 110 ? 0.460 -5.342 -16.024 1.00 92.31 110 SER A C 1
ATOM 866 O O . SER A 1 110 ? 1.016 -6.429 -15.898 1.00 92.31 110 SER A O 1
ATOM 868 N N . HIS A 1 111 ? 0.642 -4.356 -15.140 1.00 95.19 111 HIS A N 1
ATOM 869 C CA . HIS A 1 111 ? 1.580 -4.467 -14.011 1.00 95.19 111 HIS A CA 1
ATOM 870 C C . HIS A 1 111 ? 0.983 -5.234 -12.832 1.00 95.19 111 HIS A C 1
ATOM 872 O O . HIS A 1 111 ? 1.677 -6.024 -12.194 1.00 95.19 111 HIS A O 1
ATOM 878 N N . LEU A 1 112 ? -0.303 -5.022 -12.553 1.00 94.19 112 LEU A N 1
ATOM 879 C CA . LEU A 1 112 ? -1.049 -5.789 -11.567 1.00 94.19 112 LEU A CA 1
ATOM 880 C C . LEU A 1 112 ? -1.413 -7.162 -12.138 1.00 94.19 112 LEU A C 1
ATOM 882 O O . LEU A 1 112 ? -2.061 -7.283 -13.180 1.00 94.19 112 LEU A O 1
ATOM 886 N N . ASN A 1 113 ? -1.074 -8.221 -11.409 1.00 91.12 113 ASN A N 1
ATOM 887 C CA . ASN A 1 113 ? -1.567 -9.554 -11.731 1.00 91.12 113 ASN A CA 1
ATOM 888 C C . ASN A 1 113 ? -3.075 -9.639 -11.432 1.00 91.12 113 ASN A C 1
ATOM 890 O O . ASN A 1 113 ? -3.474 -9.708 -10.272 1.00 91.12 113 ASN A O 1
ATOM 894 N N . LYS A 1 114 ? -3.907 -9.673 -12.481 1.00 77.31 114 LYS A N 1
ATOM 895 C CA . LYS A 1 114 ? -5.383 -9.669 -12.399 1.00 77.31 114 LYS A CA 1
ATOM 896 C C . LYS A 1 114 ? -6.001 -10.943 -11.813 1.00 77.31 114 LYS A C 1
ATOM 898 O O . LYS A 1 114 ? -7.181 -10.945 -11.469 1.00 77.31 114 LYS A O 1
ATOM 903 N N . LYS A 1 115 ? -5.253 -12.048 -11.751 1.00 81.00 115 LYS A N 1
ATOM 904 C CA . LYS A 1 115 ? -5.737 -13.334 -11.218 1.00 81.00 115 LYS A CA 1
ATOM 905 C C . LYS A 1 115 ? -4.691 -13.955 -10.292 1.00 81.00 115 LYS A C 1
ATOM 907 O O . LYS A 1 115 ? -4.174 -15.036 -10.589 1.00 81.00 115 LYS A O 1
ATOM 912 N N . PRO A 1 116 ? -4.343 -13.283 -9.183 1.00 75.88 116 PRO A N 1
ATOM 913 C CA . PRO A 1 116 ? -3.431 -13.872 -8.229 1.00 75.88 116 PRO A CA 1
ATOM 914 C C . PRO A 1 116 ? -4.115 -15.068 -7.559 1.00 75.88 116 PRO A C 1
ATOM 916 O O . PRO A 1 116 ? -5.343 -15.131 -7.447 1.00 75.88 116 PRO A O 1
ATOM 919 N N . ARG A 1 117 ? -3.323 -16.060 -7.148 1.00 73.38 117 ARG A N 1
ATOM 920 C CA . ARG A 1 117 ? -3.850 -17.252 -6.484 1.00 73.38 117 ARG A CA 1
ATOM 921 C C . ARG A 1 117 ? -4.362 -16.837 -5.104 1.00 73.38 117 ARG A C 1
ATOM 923 O O . ARG A 1 117 ? -3.582 -16.657 -4.183 1.00 73.38 117 ARG A O 1
ATOM 930 N N . GLN A 1 118 ? -5.671 -16.680 -4.960 1.00 62.19 118 GLN A N 1
ATOM 931 C CA . GLN A 1 118 ? -6.254 -16.334 -3.667 1.00 62.19 118 GLN A CA 1
ATOM 932 C C . GLN A 1 118 ? -6.016 -17.467 -2.662 1.00 62.19 118 GLN A C 1
ATOM 934 O O . GLN A 1 118 ? -6.215 -18.642 -2.976 1.00 62.19 118 GLN A O 1
ATOM 939 N N . PHE A 1 119 ? -5.592 -17.099 -1.451 1.00 54.62 119 PHE A N 1
ATOM 940 C CA . PHE A 1 119 ? -5.332 -18.034 -0.351 1.00 54.62 119 PHE A CA 1
ATOM 941 C C . PHE A 1 119 ? -6.603 -18.717 0.181 1.00 54.62 119 PHE A C 1
ATOM 943 O O . PHE A 1 119 ? -6.505 -19.696 0.910 1.00 54.62 119 PHE A O 1
ATOM 950 N N . MET A 1 120 ? -7.794 -18.260 -0.218 1.00 49.97 120 MET A N 1
ATOM 951 C CA . MET A 1 120 ? -9.063 -18.890 0.139 1.00 49.97 120 MET A CA 1
ATOM 952 C C . MET A 1 120 ? -9.603 -19.736 -1.019 1.00 49.97 120 MET A C 1
ATOM 954 O O . MET A 1 120 ? -10.487 -19.320 -1.763 1.00 49.97 120 MET A O 1
ATOM 958 N N . LYS A 1 121 ? -9.056 -20.946 -1.163 1.00 40.78 121 LYS A N 1
ATOM 959 C CA . LYS A 1 121 ? -9.808 -22.089 -1.693 1.00 40.78 121 LYS A CA 1
ATOM 960 C C . LYS A 1 121 ? -10.216 -22.948 -0.497 1.00 40.78 121 LYS A C 1
ATOM 962 O O . LYS A 1 121 ? -9.418 -23.767 -0.053 1.00 40.78 121 LYS A O 1
ATOM 967 N N . ASN A 1 122 ? -11.423 -22.712 0.011 1.00 37.94 122 ASN A N 1
ATOM 968 C CA . ASN A 1 122 ? -12.198 -23.751 0.686 1.00 37.94 122 ASN A CA 1
ATOM 969 C C . ASN A 1 122 ? -13.092 -24.403 -0.365 1.00 37.94 122 ASN A C 1
ATOM 971 O O . ASN A 1 122 ? -13.705 -23.632 -1.141 1.00 37.94 122 ASN A O 1
#